Protein AF-A0A2N5H577-F1 (afdb_monomer)

Foldseek 3Di:
DDDDDDDDDDDDPVVVVVLVVVQVVVCVVCCVPVVDNDDDDSVNVVVVVVVVVVVVVVVVVVCVCVVPVDDPLFKAWQLVVLCVVVVHDLVNLCVQLVNDSVVVVCNNVSVDPDDPSSVVSSCVSSVNPDCVNTMDGDDD

Solvent-accessible surface area (backbone atoms only — not comparable to full-atom values): 8488 Å² total; per-residue (Å²): 133,88,87,84,83,92,79,93,81,89,74,57,73,65,59,52,51,52,50,50,52,52,48,52,52,50,50,54,48,35,36,76,76,65,72,43,80,74,87,76,50,73,65,56,50,52,52,48,51,52,54,50,51,52,50,51,51,54,50,49,56,60,49,66,56,56,88,56,80,62,63,101,75,41,73,40,55,33,52,47,63,49,26,64,76,67,74,50,50,67,67,58,49,22,65,70,48,72,44,57,57,81,63,48,52,40,38,45,66,59,74,39,86,65,54,72,67,58,45,50,38,52,38,53,68,63,70,58,62,62,62,79,73,37,38,48,67,69,82,133

Structure (mmCIF, N/CA/C/O backbone):
data_AF-A0A2N5H577-F1
#
_entry.id   AF-A0A2N5H577-F1
#
loop_
_atom_site.group_PDB
_atom_site.id
_atom_site.type_symbol
_atom_site.label_atom_id
_atom_site.label_alt_id
_atom_site.label_comp_id
_atom_site.label_asym_id
_atom_site.label_entity_id
_atom_site.label_seq_id
_atom_site.pdbx_PDB_ins_code
_atom_site.Cartn_x
_atom_site.Cartn_y
_atom_site.Cartn_z
_atom_site.occupancy
_atom_site.B_iso_or_equiv
_atom_site.auth_seq_id
_atom_site.auth_comp_id
_atom_site.auth_asym_id
_atom_site.auth_atom_id
_atom_site.pdbx_PDB_model_num
ATOM 1 N N . MET A 1 1 ? 22.298 21.283 -5.686 1.00 56.03 1 MET A N 1
ATOM 2 C CA . MET A 1 1 ? 22.167 20.722 -7.047 1.00 56.03 1 MET A CA 1
ATOM 3 C C . MET A 1 1 ? 22.358 19.223 -6.907 1.00 56.03 1 MET A C 1
ATOM 5 O O . MET A 1 1 ? 23.271 18.841 -6.190 1.00 56.03 1 MET A O 1
ATOM 9 N N . GLN A 1 2 ? 21.453 18.398 -7.426 1.00 75.38 2 GLN A N 1
ATOM 10 C CA . GLN A 1 2 ? 21.540 16.946 -7.245 1.00 75.38 2 GLN A CA 1
ATOM 11 C C . GLN A 1 2 ? 22.514 16.378 -8.285 1.00 75.38 2 GLN A C 1
ATOM 13 O O . GLN A 1 2 ? 22.407 16.723 -9.460 1.00 75.38 2 GLN A O 1
ATOM 18 N N . GLU A 1 3 ? 23.493 15.588 -7.849 1.00 89.38 3 GLU A N 1
ATOM 19 C CA . GLU A 1 3 ? 24.474 14.954 -8.736 1.00 89.38 3 GLU A CA 1
ATOM 20 C C . GLU A 1 3 ? 23.909 13.639 -9.281 1.00 89.38 3 GLU A C 1
ATOM 22 O O . GLU A 1 3 ? 23.325 12.850 -8.534 1.00 89.38 3 GLU A O 1
ATOM 27 N N . PHE A 1 4 ? 24.071 13.408 -10.584 1.00 87.12 4 PHE A N 1
ATOM 28 C CA . PHE A 1 4 ? 23.600 12.206 -11.271 1.00 87.12 4 PHE A CA 1
ATOM 29 C C . PHE A 1 4 ? 24.780 11.458 -11.895 1.00 87.12 4 PHE A C 1
ATOM 31 O O . PHE A 1 4 ? 25.763 12.068 -12.314 1.00 87.12 4 PHE A O 1
ATOM 38 N N . SER A 1 5 ? 24.677 10.131 -11.965 1.00 89.94 5 SER A N 1
ATOM 39 C CA . SER A 1 5 ? 25.674 9.261 -12.595 1.00 89.94 5 SER A CA 1
ATOM 40 C C . SER A 1 5 ? 25.010 8.387 -13.653 1.00 89.94 5 SER A C 1
ATOM 42 O O . SER A 1 5 ? 23.907 7.885 -13.440 1.00 89.94 5 SER A O 1
ATOM 44 N N . GLU A 1 6 ? 25.683 8.202 -14.787 1.00 90.31 6 GLU A N 1
ATOM 45 C CA . GLU A 1 6 ? 25.195 7.366 -15.883 1.00 90.31 6 GLU A CA 1
ATOM 46 C C . GLU A 1 6 ? 25.537 5.889 -15.641 1.00 90.31 6 GLU A C 1
ATOM 48 O O . GLU A 1 6 ? 26.648 5.549 -15.228 1.00 90.31 6 GLU A O 1
ATOM 53 N N . VAL A 1 7 ? 24.583 5.000 -15.925 1.00 90.00 7 VAL A N 1
ATOM 54 C CA . VAL A 1 7 ? 24.767 3.546 -15.849 1.00 90.00 7 VAL A CA 1
ATOM 55 C C . VAL A 1 7 ? 24.290 2.915 -17.152 1.00 90.00 7 VAL A C 1
ATOM 57 O O . VAL A 1 7 ? 23.125 3.046 -17.523 1.00 90.00 7 VAL A O 1
ATOM 60 N N . LYS A 1 8 ? 25.174 2.177 -17.832 1.00 93.00 8 LYS A N 1
ATOM 61 C CA . LYS A 1 8 ? 24.820 1.438 -19.049 1.00 93.00 8 LYS A CA 1
ATOM 62 C C . LYS A 1 8 ? 24.227 0.075 -18.696 1.00 93.00 8 LYS A C 1
ATOM 64 O O . LYS A 1 8 ? 24.890 -0.751 -18.070 1.00 93.00 8 LYS A O 1
ATOM 69 N N . LEU A 1 9 ? 22.997 -0.170 -19.139 1.00 91.00 9 LEU A N 1
ATOM 70 C CA . LEU A 1 9 ? 22.264 -1.412 -18.895 1.00 91.00 9 LEU A CA 1
ATOM 71 C C . LEU A 1 9 ? 22.116 -2.220 -20.185 1.00 91.00 9 LEU A C 1
ATOM 73 O O . LEU A 1 9 ? 21.883 -1.667 -21.259 1.00 91.00 9 LEU A O 1
ATOM 77 N N . TYR A 1 10 ? 22.209 -3.542 -20.064 1.00 93.00 10 TYR A N 1
ATOM 78 C CA . TYR A 1 10 ? 21.934 -4.474 -21.153 1.00 93.00 10 TYR A CA 1
ATOM 79 C C . TYR A 1 10 ? 20.708 -5.307 -20.783 1.00 93.00 10 TYR A C 1
ATOM 81 O O . TYR A 1 10 ? 20.778 -6.177 -19.918 1.00 93.00 10 TYR A O 1
ATOM 89 N N . LEU A 1 11 ? 19.580 -5.017 -21.429 1.00 92.06 11 LEU A N 1
ATOM 90 C CA . LEU A 1 11 ? 18.330 -5.761 -21.278 1.00 92.06 11 LEU A CA 1
ATOM 91 C C . LEU A 1 11 ? 18.110 -6.644 -22.506 1.00 92.06 11 LEU A C 1
ATOM 93 O O . LEU A 1 11 ? 18.484 -6.273 -23.622 1.00 92.06 11 LEU A O 1
ATOM 97 N N . SER A 1 12 ? 17.491 -7.810 -22.313 1.00 96.62 12 SER A N 1
ATOM 98 C CA . SER A 1 12 ? 17.066 -8.621 -23.452 1.00 96.62 12 SER A CA 1
ATOM 99 C C . SER A 1 12 ? 15.998 -7.870 -24.254 1.00 96.62 12 SER A C 1
ATOM 101 O O . SER A 1 12 ? 15.245 -7.050 -23.721 1.00 96.62 12 SER A O 1
ATOM 103 N N . LYS A 1 13 ? 15.922 -8.154 -25.558 1.00 95.06 13 LYS A N 1
ATOM 104 C CA . LYS A 1 13 ? 14.933 -7.516 -26.439 1.00 95.06 13 LYS A CA 1
ATOM 105 C C . LYS A 1 13 ? 13.499 -7.781 -25.982 1.00 95.06 13 LYS A C 1
ATOM 107 O O . LYS A 1 13 ? 12.656 -6.903 -26.124 1.00 95.06 13 LYS A O 1
ATOM 112 N N . ASP A 1 14 ? 13.239 -8.965 -25.438 1.00 97.00 14 ASP A N 1
ATOM 113 C CA . ASP A 1 14 ? 11.907 -9.352 -24.975 1.00 97.00 14 ASP A CA 1
ATOM 114 C C . ASP A 1 14 ? 11.510 -8.570 -23.721 1.00 97.00 14 ASP A C 1
ATOM 116 O O . ASP A 1 14 ? 10.437 -7.975 -23.691 1.00 97.00 14 ASP A O 1
ATOM 120 N N . VAL A 1 15 ? 12.425 -8.429 -22.756 1.00 94.88 15 VAL A N 1
ATOM 121 C CA . VAL A 1 15 ? 12.198 -7.603 -21.560 1.00 94.88 15 VAL A CA 1
ATOM 122 C C . VAL A 1 15 ? 11.951 -6.144 -21.941 1.00 94.88 15 VAL A C 1
ATOM 124 O O . VAL A 1 15 ? 11.054 -5.506 -21.397 1.00 94.88 15 VAL A O 1
ATOM 127 N N . LEU A 1 16 ? 12.701 -5.603 -22.906 1.00 94.62 16 LEU A N 1
ATOM 128 C CA . LEU A 1 16 ? 12.499 -4.222 -23.344 1.00 94.62 16 LEU A CA 1
ATOM 129 C C . LEU A 1 16 ? 11.114 -4.011 -23.979 1.00 94.62 16 LEU A C 1
ATOM 131 O O . LEU A 1 16 ? 10.481 -2.989 -23.723 1.00 94.62 16 LEU A O 1
ATOM 135 N N . LYS A 1 17 ? 10.621 -4.983 -24.760 1.00 96.00 17 LYS A N 1
ATOM 136 C CA . LYS A 1 17 ? 9.261 -4.948 -25.327 1.00 96.00 17 LYS A CA 1
ATOM 137 C C . LYS A 1 17 ? 8.183 -5.008 -24.249 1.00 96.00 17 LYS A C 1
ATOM 139 O O . LYS A 1 17 ? 7.179 -4.303 -24.351 1.00 96.00 17 LYS A O 1
ATOM 144 N N . GLU A 1 18 ? 8.372 -5.842 -23.232 1.00 95.94 18 GLU A N 1
ATOM 145 C CA . GLU A 1 18 ? 7.441 -5.920 -22.105 1.00 95.94 18 GLU A CA 1
ATOM 146 C C . GLU A 1 18 ? 7.381 -4.594 -21.343 1.00 95.94 18 GLU A C 1
ATOM 148 O O . GLU A 1 18 ? 6.291 -4.085 -21.077 1.00 95.94 18 GLU A O 1
ATOM 153 N N . ILE A 1 19 ? 8.540 -3.992 -21.056 1.00 94.56 19 ILE A N 1
ATOM 154 C CA . ILE A 1 19 ? 8.616 -2.686 -20.392 1.00 94.56 19 ILE A CA 1
ATOM 155 C C . ILE A 1 19 ? 7.898 -1.619 -21.222 1.00 94.56 19 ILE A C 1
ATOM 157 O O . ILE A 1 19 ? 7.060 -0.899 -20.682 1.00 94.56 19 ILE A O 1
ATOM 161 N N . ASP A 1 20 ? 8.177 -1.541 -22.525 1.00 94.44 20 ASP A N 1
ATOM 162 C CA . ASP A 1 20 ? 7.524 -0.586 -23.424 1.00 94.44 20 ASP A CA 1
ATOM 163 C C . ASP A 1 20 ? 5.996 -0.750 -23.416 1.00 94.44 20 ASP A C 1
ATOM 165 O O . ASP A 1 20 ? 5.256 0.219 -23.237 1.00 94.44 20 ASP A O 1
ATOM 169 N N . THR A 1 21 ? 5.516 -1.994 -23.490 1.00 94.94 21 THR A N 1
ATOM 170 C CA . THR A 1 21 ? 4.081 -2.307 -23.434 1.00 94.94 21 THR A CA 1
ATOM 171 C C . THR A 1 21 ? 3.445 -1.799 -22.137 1.00 94.94 21 THR A C 1
ATOM 173 O O . THR A 1 21 ? 2.391 -1.161 -22.167 1.00 94.94 21 THR A O 1
ATOM 176 N N . ILE A 1 22 ? 4.089 -2.040 -20.990 1.00 93.56 22 ILE A N 1
ATOM 177 C CA . ILE A 1 22 ? 3.591 -1.622 -19.672 1.00 93.56 22 ILE A CA 1
ATOM 178 C C . ILE A 1 22 ? 3.585 -0.094 -19.538 1.00 93.56 22 ILE A C 1
ATOM 180 O O . ILE A 1 22 ? 2.604 0.475 -19.049 1.00 93.56 22 ILE A O 1
ATOM 184 N N . VAL A 1 23 ? 4.660 0.576 -19.967 1.00 93.62 23 VAL A N 1
ATOM 185 C CA . VAL A 1 23 ? 4.783 2.041 -19.909 1.00 93.62 23 VAL A CA 1
ATOM 186 C C . VAL A 1 23 ? 3.706 2.697 -20.769 1.00 93.62 23 VAL A C 1
ATOM 188 O O . VAL A 1 23 ? 2.993 3.581 -20.286 1.00 93.62 23 VAL A O 1
ATOM 191 N N . ASN A 1 24 ? 3.517 2.213 -21.998 1.00 91.56 24 ASN A N 1
ATOM 192 C CA . ASN A 1 24 ? 2.504 2.727 -22.915 1.00 91.56 24 ASN A CA 1
ATOM 193 C C . ASN A 1 24 ? 1.083 2.486 -22.400 1.00 91.56 24 ASN A C 1
ATOM 195 O O . ASN A 1 24 ? 0.268 3.410 -22.393 1.00 91.56 24 ASN A O 1
ATOM 199 N N . TYR A 1 25 ? 0.795 1.284 -21.895 1.00 91.75 25 TYR A N 1
ATOM 200 C CA . TYR A 1 25 ? -0.493 0.987 -21.271 1.00 91.75 25 TYR A CA 1
ATOM 201 C C . TYR A 1 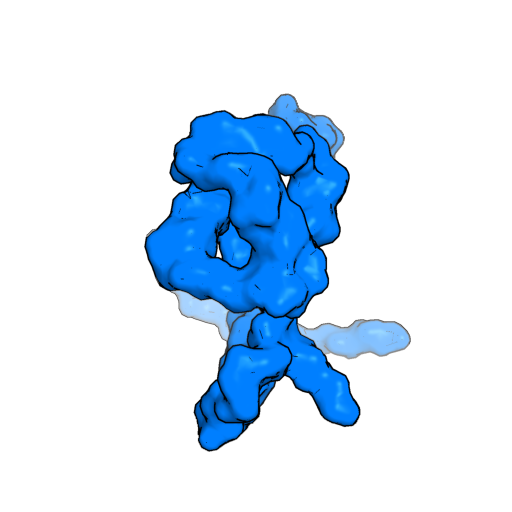25 ? -0.794 1.946 -20.115 1.00 91.75 25 TYR A C 1
ATOM 203 O O . TYR A 1 25 ? -1.890 2.504 -20.035 1.00 91.75 25 TYR A O 1
ATOM 211 N N . LYS A 1 26 ? 0.182 2.176 -19.229 1.00 86.75 26 LYS A N 1
ATOM 212 C CA . LYS A 1 26 ? -0.011 3.057 -18.077 1.00 86.75 26 LYS A CA 1
ATOM 213 C C . LYS A 1 26 ? -0.214 4.510 -18.489 1.00 86.75 26 LYS A C 1
ATOM 215 O O . LYS A 1 26 ? -1.120 5.147 -17.967 1.00 86.75 26 LYS A O 1
ATOM 220 N N . LYS A 1 27 ? 0.558 5.000 -19.462 1.00 88.06 27 LYS A N 1
ATOM 221 C CA . LYS A 1 27 ? 0.384 6.342 -20.028 1.00 88.06 27 LYS A CA 1
ATOM 222 C C . LYS A 1 27 ? -1.027 6.536 -20.587 1.00 88.06 27 LYS A C 1
ATOM 224 O O . LYS A 1 27 ? -1.687 7.507 -20.243 1.00 88.06 27 LYS A O 1
ATOM 229 N N . LEU A 1 28 ? -1.510 5.594 -21.401 1.00 89.06 28 LEU A N 1
ATOM 230 C CA . LEU A 1 28 ? -2.868 5.650 -21.953 1.00 89.06 28 LEU A CA 1
ATOM 231 C C . LEU A 1 28 ? -3.932 5.633 -20.854 1.00 89.06 28 LEU A C 1
ATOM 233 O O . LEU A 1 28 ? -4.887 6.401 -20.911 1.00 89.06 28 LEU A O 1
ATOM 237 N N . LYS A 1 29 ? -3.762 4.779 -19.840 1.00 88.69 29 LYS A N 1
ATOM 238 C CA . LYS A 1 29 ? -4.675 4.717 -18.698 1.00 88.69 29 LYS A CA 1
ATOM 239 C C . LYS A 1 29 ? -4.718 6.049 -17.944 1.00 88.69 29 LYS A C 1
ATOM 241 O O . LYS A 1 29 ? -5.801 6.537 -17.643 1.00 88.69 29 LYS A O 1
ATOM 246 N N . ASP A 1 30 ? -3.568 6.634 -17.643 1.00 88.06 30 ASP A N 1
ATOM 247 C CA . ASP A 1 30 ? -3.505 7.871 -16.865 1.00 88.06 30 ASP A CA 1
ATOM 248 C C . ASP A 1 30 ? -4.100 9.055 -17.653 1.00 88.06 30 ASP A C 1
ATOM 250 O O . ASP A 1 30 ? -4.868 9.829 -17.089 1.00 88.06 30 ASP A O 1
ATOM 254 N N . ILE A 1 31 ? -3.901 9.114 -18.975 1.00 88.38 31 ILE A N 1
ATOM 255 C CA . ILE A 1 31 ? -4.594 10.080 -19.846 1.00 88.38 31 ILE A CA 1
ATOM 256 C C . ILE A 1 31 ? -6.118 9.883 -19.791 1.00 88.38 31 ILE A C 1
ATOM 258 O O . ILE A 1 31 ? -6.861 10.837 -19.585 1.00 88.38 31 ILE A O 1
ATOM 262 N N . LEU A 1 32 ? -6.601 8.648 -19.962 1.00 87.81 32 LEU A N 1
ATOM 263 C CA . LEU A 1 32 ? -8.039 8.365 -20.071 1.00 87.81 32 LEU A CA 1
ATOM 264 C C . LEU A 1 32 ? -8.811 8.567 -18.764 1.00 87.81 32 LEU A C 1
ATOM 266 O O . LEU A 1 32 ? -9.978 8.950 -18.803 1.00 87.81 32 LEU A O 1
ATOM 270 N N . TYR A 1 33 ? -8.195 8.261 -17.621 1.00 87.75 33 TYR A N 1
ATOM 271 C CA . TYR A 1 33 ? -8.883 8.248 -16.327 1.00 87.75 33 TYR A CA 1
ATOM 272 C C . TYR A 1 33 ? -8.490 9.401 -15.401 1.00 87.75 33 TYR A C 1
ATOM 274 O O . TYR A 1 33 ? -9.236 9.680 -14.465 1.00 87.75 33 TYR A O 1
ATOM 282 N N . LEU A 1 34 ? -7.339 10.045 -15.622 1.00 85.38 34 LEU A N 1
ATOM 283 C CA . LEU A 1 34 ? -6.815 11.107 -14.755 1.00 85.38 34 LEU A CA 1
ATOM 284 C C . LEU A 1 34 ? -6.556 12.427 -15.499 1.00 85.38 34 LEU A C 1
ATOM 286 O O . LEU A 1 34 ? -6.182 13.393 -14.841 1.00 85.38 34 LEU A O 1
ATOM 290 N N . ASP A 1 35 ? -6.741 12.473 -16.828 1.00 84.38 35 ASP A N 1
ATOM 291 C CA . ASP A 1 35 ? -6.362 13.606 -17.695 1.00 84.38 35 ASP A CA 1
ATOM 292 C C . ASP A 1 35 ? -4.892 14.041 -17.492 1.00 84.38 35 ASP A C 1
ATOM 294 O O . ASP A 1 35 ? -4.517 15.204 -17.641 1.00 84.38 35 ASP A O 1
ATOM 298 N N . ASP A 1 36 ? -4.041 13.079 -17.112 1.00 82.88 36 ASP A N 1
ATOM 299 C CA . ASP A 1 36 ? -2.621 13.295 -16.850 1.00 82.88 36 ASP A CA 1
ATOM 300 C C . ASP A 1 36 ? -1.810 13.042 -18.125 1.00 82.88 36 ASP A C 1
ATOM 302 O O . ASP A 1 36 ? -1.597 11.903 -18.548 1.00 82.88 36 ASP A O 1
ATOM 306 N N . HIS A 1 37 ? -1.338 14.131 -18.732 1.00 82.19 37 HIS A N 1
ATOM 307 C CA . HIS A 1 37 ? -0.528 14.117 -19.955 1.00 82.19 37 HIS A CA 1
ATOM 308 C C . HIS A 1 37 ? 0.977 14.116 -19.680 1.00 82.19 37 HIS A C 1
ATOM 310 O O . HIS A 1 37 ? 1.774 14.330 -20.598 1.00 82.19 37 HIS A O 1
ATOM 316 N N . THR A 1 38 ? 1.390 13.884 -18.431 1.00 79.06 38 THR A N 1
ATOM 317 C CA . THR A 1 38 ? 2.809 13.845 -18.076 1.00 79.06 38 THR A CA 1
ATOM 318 C C . THR A 1 38 ? 3.507 12.735 -18.874 1.00 79.06 38 THR A C 1
ATOM 320 O O . THR A 1 38 ? 3.061 11.580 -18.860 1.00 79.06 38 THR A O 1
ATOM 323 N N . PRO A 1 39 ? 4.595 13.041 -19.607 1.00 69.25 39 PRO A N 1
ATOM 324 C CA . PRO A 1 39 ? 5.336 12.018 -20.325 1.00 69.25 39 PRO A CA 1
ATOM 325 C C . PRO A 1 39 ? 5.903 11.011 -19.322 1.00 69.25 39 PRO A C 1
ATOM 327 O O . PRO A 1 39 ? 6.478 11.398 -18.314 1.00 69.25 39 PRO A O 1
ATOM 330 N N . ARG A 1 40 ? 5.720 9.718 -19.607 1.00 79.38 40 ARG A N 1
ATOM 331 C CA . ARG A 1 40 ?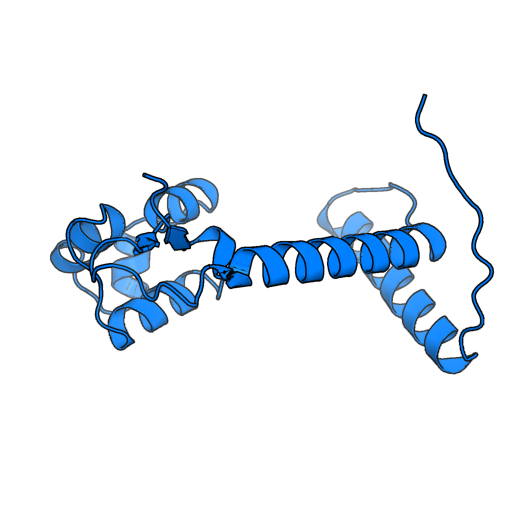 6.421 8.631 -18.920 1.00 79.38 40 ARG A CA 1
ATOM 332 C C . ARG A 1 40 ? 7.319 7.924 -19.908 1.00 79.38 40 ARG A C 1
ATOM 334 O O . ARG A 1 40 ? 6.822 7.380 -20.896 1.00 79.38 40 ARG A O 1
ATOM 341 N N . SER A 1 41 ? 8.617 7.950 -19.653 1.00 89.19 41 SER A N 1
ATOM 342 C CA . SER A 1 41 ? 9.606 7.254 -20.467 1.00 89.19 41 SER A CA 1
ATOM 343 C C . SER A 1 41 ? 9.959 5.884 -19.879 1.00 89.19 41 SER A C 1
ATOM 345 O O . SER A 1 41 ? 9.722 5.589 -18.703 1.00 89.19 41 SER A O 1
ATOM 347 N N . ILE A 1 42 ? 10.564 5.030 -20.710 1.00 91.19 42 ILE A N 1
ATOM 348 C CA . ILE A 1 42 ? 11.165 3.768 -20.257 1.00 91.19 42 ILE A CA 1
ATOM 349 C C . ILE A 1 42 ? 12.262 4.042 -19.213 1.00 91.19 42 ILE A C 1
ATOM 351 O O . ILE A 1 42 ? 12.379 3.303 -18.238 1.00 91.19 42 ILE A O 1
ATOM 355 N N . GLU A 1 43 ? 13.033 5.120 -19.370 1.00 90.19 43 GLU A N 1
ATOM 356 C CA . GLU A 1 43 ? 14.106 5.496 -18.441 1.00 90.19 43 GLU A CA 1
ATOM 357 C C . GLU A 1 43 ? 13.571 5.872 -17.057 1.00 90.19 43 GLU A C 1
ATOM 359 O O . GLU A 1 43 ? 14.106 5.427 -16.040 1.00 90.19 43 GLU A O 1
ATOM 364 N N . GLU A 1 44 ? 12.483 6.640 -17.000 1.00 89.62 44 GLU A N 1
ATOM 365 C CA . GLU A 1 44 ? 11.818 6.996 -15.744 1.00 89.62 44 GLU A CA 1
ATOM 366 C C . GLU A 1 44 ? 11.227 5.766 -15.061 1.00 89.62 44 GLU A C 1
ATOM 368 O O . GLU A 1 44 ? 11.322 5.627 -13.841 1.00 89.62 44 GLU A O 1
ATOM 373 N N . PHE A 1 45 ? 10.661 4.843 -15.842 1.00 91.56 45 PHE A N 1
ATOM 374 C CA . PHE A 1 45 ? 10.181 3.568 -15.325 1.00 91.56 45 PHE A CA 1
ATOM 375 C C . PHE A 1 45 ? 11.320 2.752 -14.702 1.00 91.56 45 PHE A C 1
ATOM 377 O O . PHE A 1 45 ? 11.215 2.349 -13.543 1.00 91.56 45 PHE A O 1
ATOM 384 N N . ILE A 1 46 ? 12.428 2.559 -15.427 1.00 92.56 46 ILE A N 1
ATOM 385 C CA . ILE A 1 46 ? 13.593 1.804 -14.943 1.00 92.56 46 ILE A CA 1
ATOM 386 C C . ILE A 1 46 ? 14.170 2.467 -13.687 1.00 92.56 46 ILE A C 1
ATOM 388 O O . ILE A 1 46 ? 14.376 1.795 -12.675 1.00 92.56 46 ILE A O 1
ATOM 392 N N . THR A 1 47 ? 14.365 3.786 -13.714 1.00 91.88 47 THR A N 1
ATOM 393 C CA . THR A 1 47 ? 14.854 4.560 -12.563 1.00 91.88 47 THR A CA 1
ATOM 394 C C . THR A 1 47 ? 13.914 4.409 -11.367 1.00 91.88 47 THR A C 1
ATOM 396 O O . THR A 1 47 ? 14.359 4.129 -10.253 1.00 91.88 47 THR A O 1
ATOM 399 N N . GLY A 1 48 ? 12.602 4.509 -11.592 1.00 89.88 48 GLY A N 1
ATOM 400 C CA . GLY A 1 48 ? 11.573 4.303 -10.577 1.00 89.88 48 GLY A CA 1
ATOM 401 C C . GLY A 1 48 ? 11.621 2.906 -9.958 1.00 89.88 48 GLY A C 1
ATOM 402 O O . GLY A 1 48 ? 11.562 2.783 -8.734 1.00 89.88 48 GLY A O 1
ATOM 403 N N . CYS A 1 49 ? 11.793 1.860 -10.772 1.00 91.38 49 CYS A N 1
ATOM 404 C CA . CYS A 1 49 ? 11.974 0.485 -10.307 1.00 91.38 49 CYS A CA 1
ATOM 405 C C . CYS A 1 49 ? 13.238 0.335 -9.453 1.00 91.38 49 CYS A C 1
ATOM 407 O O . CYS A 1 49 ? 13.169 -0.222 -8.357 1.00 91.38 49 CYS A O 1
ATOM 409 N N . VAL A 1 50 ? 14.375 0.872 -9.900 1.00 92.19 50 VAL A N 1
ATOM 410 C CA . VAL A 1 50 ? 15.634 0.842 -9.138 1.00 92.19 50 VAL A CA 1
ATOM 411 C C . VAL A 1 50 ? 15.464 1.552 -7.795 1.00 92.19 50 VAL A C 1
ATOM 413 O O . VAL A 1 50 ? 15.767 0.978 -6.749 1.00 92.19 50 VAL A O 1
ATOM 416 N N . CYS A 1 51 ? 14.902 2.764 -7.784 1.00 90.19 51 CYS A N 1
ATOM 417 C CA . CYS A 1 51 ? 14.608 3.487 -6.549 1.00 90.19 51 CYS A CA 1
ATOM 418 C C . CYS A 1 51 ? 13.645 2.718 -5.637 1.00 90.19 51 CYS A C 1
ATOM 420 O O . CYS A 1 51 ? 13.834 2.715 -4.419 1.00 90.19 51 CYS A O 1
ATOM 422 N N . HIS A 1 52 ? 12.622 2.069 -6.200 1.00 87.62 52 HIS A N 1
ATOM 423 C CA . HIS A 1 52 ? 11.679 1.244 -5.452 1.00 87.62 52 HIS A CA 1
ATOM 424 C C . HIS A 1 52 ? 12.391 0.077 -4.759 1.00 87.62 52 HIS A C 1
ATOM 426 O O . HIS A 1 52 ? 12.227 -0.091 -3.553 1.00 87.62 52 HIS A O 1
ATOM 432 N N . TYR A 1 53 ? 13.230 -0.672 -5.479 1.00 87.62 53 TYR A N 1
ATOM 433 C CA . TYR A 1 53 ? 13.977 -1.793 -4.907 1.00 87.62 53 TYR A CA 1
ATOM 434 C C . TYR A 1 53 ? 15.035 -1.351 -3.900 1.00 87.62 53 TYR A C 1
ATOM 436 O O . TYR A 1 53 ? 15.157 -1.973 -2.852 1.00 87.62 53 TYR A O 1
ATOM 444 N N . ILE A 1 54 ? 15.750 -0.250 -4.145 1.00 87.94 54 ILE A N 1
ATOM 445 C CA . ILE A 1 54 ? 16.691 0.303 -3.160 1.00 87.94 54 ILE A CA 1
ATOM 446 C C . ILE A 1 54 ? 15.952 0.677 -1.873 1.00 87.94 54 ILE A C 1
ATOM 448 O O . ILE A 1 54 ? 16.422 0.348 -0.787 1.00 87.94 54 ILE A O 1
ATOM 452 N N . LYS A 1 55 ? 14.791 1.339 -1.973 1.00 83.44 55 LYS A N 1
ATOM 453 C CA . LYS A 1 55 ? 13.954 1.629 -0.802 1.00 83.44 55 LYS A CA 1
ATOM 454 C C . LYS A 1 55 ? 13.510 0.341 -0.123 1.00 83.44 55 LYS A C 1
ATOM 456 O O . LYS A 1 55 ? 13.663 0.235 1.083 1.00 83.44 55 LYS A O 1
ATOM 461 N N . ALA A 1 56 ? 13.020 -0.642 -0.876 1.00 79.31 56 ALA A N 1
ATOM 462 C CA . ALA A 1 56 ? 12.599 -1.925 -0.325 1.00 79.31 56 ALA A CA 1
ATOM 463 C C . ALA A 1 56 ? 13.740 -2.634 0.418 1.00 79.31 56 ALA A C 1
ATOM 465 O O . ALA A 1 56 ? 13.523 -3.097 1.528 1.00 79.31 56 ALA A O 1
ATOM 466 N N . ILE A 1 57 ? 14.956 -2.650 -0.137 1.00 80.38 57 ILE A N 1
ATOM 467 C CA . ILE A 1 57 ? 16.149 -3.232 0.495 1.00 80.38 57 ILE A CA 1
ATOM 468 C C . ILE A 1 57 ? 16.542 -2.445 1.749 1.00 80.38 57 ILE A C 1
ATOM 470 O O . ILE A 1 57 ? 16.790 -3.043 2.788 1.00 80.38 57 ILE A O 1
ATOM 474 N N . LYS A 1 58 ? 16.553 -1.108 1.695 1.00 74.94 58 LYS A N 1
ATOM 475 C CA . LYS A 1 58 ? 16.815 -0.265 2.875 1.00 74.94 58 LYS A CA 1
ATOM 476 C C . LYS A 1 58 ? 15.769 -0.476 3.971 1.00 74.94 58 LYS A C 1
ATOM 478 O O . LYS A 1 58 ? 16.125 -0.540 5.138 1.00 74.94 58 LYS A O 1
ATOM 483 N N . HIS A 1 59 ? 14.504 -0.651 3.600 1.00 66.56 59 HIS A N 1
ATOM 484 C CA . HIS A 1 59 ? 13.438 -1.007 4.532 1.00 66.56 59 HIS A CA 1
ATOM 485 C C . HIS A 1 59 ? 13.510 -2.471 4.990 1.00 66.56 59 HIS A C 1
ATOM 487 O O . HIS A 1 59 ? 13.049 -2.783 6.074 1.00 66.56 59 HIS A O 1
ATOM 493 N N . LEU A 1 60 ? 14.119 -3.373 4.220 1.00 62.09 60 LEU A N 1
ATOM 494 C CA . LEU A 1 60 ? 14.467 -4.730 4.654 1.00 62.09 60 LEU A CA 1
ATOM 495 C C . LEU A 1 60 ? 15.605 -4.715 5.681 1.00 62.09 60 LEU A C 1
ATOM 497 O O . LEU A 1 60 ? 15.581 -5.496 6.623 1.00 62.09 60 LEU A O 1
ATOM 501 N N . TYR A 1 61 ? 16.555 -3.786 5.565 1.00 51.06 61 TYR A N 1
ATOM 502 C CA . TYR A 1 61 ? 17.460 -3.464 6.670 1.00 51.06 61 TYR A CA 1
ATOM 503 C C . TYR A 1 61 ? 16.706 -2.828 7.845 1.00 51.06 61 TYR A C 1
ATOM 505 O O . TYR A 1 61 ? 17.039 -3.094 8.986 1.00 51.06 61 TYR A O 1
ATOM 513 N N . ASP A 1 62 ? 15.633 -2.080 7.622 1.00 51.62 62 ASP A N 1
ATOM 514 C CA . ASP A 1 62 ? 14.753 -1.616 8.709 1.00 51.62 62 ASP A CA 1
ATOM 515 C C . ASP A 1 62 ? 13.953 -2.781 9.353 1.00 51.62 62 ASP A C 1
ATOM 517 O O . ASP A 1 62 ? 13.596 -2.753 10.528 1.00 51.62 62 ASP A O 1
ATOM 521 N N . LEU A 1 63 ? 13.762 -3.890 8.623 1.00 50.78 63 LEU A N 1
ATOM 522 C CA . LEU A 1 63 ? 13.305 -5.166 9.185 1.00 50.78 63 LEU A CA 1
ATOM 523 C C . LEU A 1 63 ? 14.403 -5.903 9.970 1.00 50.78 63 LEU A C 1
ATOM 525 O O . LEU A 1 63 ? 14.069 -6.847 10.675 1.00 50.78 63 LEU A O 1
ATOM 529 N N . SER A 1 64 ? 15.679 -5.497 9.916 1.00 48.72 64 SER A N 1
ATOM 530 C CA . SER A 1 64 ? 16.742 -6.069 10.773 1.00 48.72 64 SER A CA 1
ATOM 531 C C . SER A 1 64 ? 16.600 -5.697 12.259 1.00 48.72 64 SER A C 1
ATOM 533 O O . SER A 1 64 ? 17.375 -6.142 13.090 1.00 48.72 64 SER A O 1
ATOM 535 N N . GLY A 1 65 ? 15.545 -4.957 12.623 1.00 49.62 65 GLY A N 1
ATOM 536 C CA . GLY A 1 65 ? 15.010 -4.893 13.987 1.00 49.62 65 GLY A CA 1
ATOM 537 C C . GLY A 1 65 ? 13.985 -5.994 14.321 1.00 49.62 65 GLY A C 1
ATOM 538 O O . GLY A 1 65 ? 13.244 -5.859 15.296 1.00 49.62 65 GLY A O 1
ATOM 539 N N . LEU A 1 66 ? 13.852 -7.047 13.500 1.00 50.12 66 LEU A N 1
ATOM 540 C CA . LEU A 1 66 ? 13.011 -8.228 13.776 1.00 50.12 66 LEU A CA 1
ATOM 541 C C . LEU A 1 66 ? 13.645 -9.214 14.762 1.00 50.12 66 LEU A C 1
ATOM 543 O O . LEU A 1 66 ? 12.934 -10.079 15.270 1.00 50.12 66 LEU A O 1
ATOM 547 N N . ASP A 1 67 ? 14.929 -9.060 15.071 1.00 51.06 67 ASP A N 1
ATOM 548 C CA . ASP A 1 67 ? 15.613 -9.746 16.173 1.00 51.06 67 ASP A CA 1
ATOM 549 C C . ASP A 1 67 ? 14.899 -9.458 17.506 1.00 51.06 67 ASP A C 1
ATOM 551 O O . ASP A 1 67 ? 14.848 -10.290 18.412 1.00 51.06 67 ASP A O 1
ATOM 555 N N . ASP A 1 68 ? 14.283 -8.277 17.588 1.00 56.28 68 ASP A N 1
ATOM 556 C CA . ASP A 1 68 ? 13.344 -7.887 18.619 1.00 56.28 68 ASP A CA 1
ATOM 557 C C . ASP A 1 68 ? 11.913 -8.083 18.089 1.00 56.28 68 ASP A C 1
ATOM 559 O O . ASP A 1 68 ? 11.295 -7.200 17.479 1.00 56.28 68 ASP A O 1
ATOM 563 N N . LEU A 1 69 ? 11.358 -9.272 18.351 1.00 58.28 69 LEU A N 1
ATOM 564 C CA . LEU A 1 69 ? 9.928 -9.573 18.171 1.00 58.28 69 LEU A CA 1
ATOM 565 C C . LEU A 1 69 ? 9.021 -8.635 18.998 1.00 58.28 69 LEU A C 1
ATOM 567 O O . LEU A 1 69 ? 7.796 -8.675 18.866 1.00 58.28 69 LEU A O 1
ATOM 571 N N . GLY A 1 70 ? 9.616 -7.764 19.817 1.00 56.75 70 GLY A N 1
ATOM 572 C CA . GLY A 1 70 ? 8.958 -6.789 20.651 1.00 56.75 70 GLY A CA 1
ATOM 573 C C . GLY A 1 70 ? 8.309 -7.418 21.874 1.00 56.75 70 GLY A C 1
ATOM 574 O O . GLY A 1 70 ? 8.156 -8.630 22.017 1.00 56.75 70 GLY A O 1
ATOM 575 N N . ARG A 1 71 ? 7.841 -6.545 22.764 1.00 60.22 71 ARG A N 1
ATOM 576 C CA . ARG A 1 71 ? 6.776 -6.890 23.710 1.00 60.22 71 ARG A CA 1
ATOM 577 C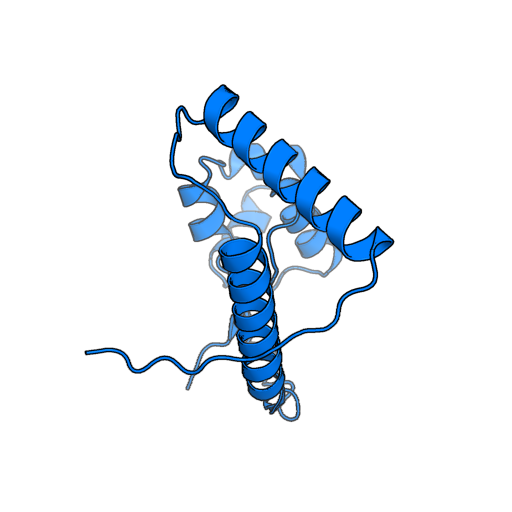 C . ARG A 1 71 ? 5.445 -6.940 22.939 1.00 60.22 71 ARG A C 1
ATOM 579 O O . ARG A 1 71 ? 5.293 -6.162 21.995 1.00 60.22 71 ARG A O 1
ATOM 586 N N . PRO A 1 72 ? 4.454 -7.753 23.357 1.00 60.72 72 PRO A N 1
ATOM 587 C CA . PRO A 1 72 ? 3.184 -7.992 22.642 1.00 60.72 72 PRO A CA 1
ATOM 588 C C . PRO A 1 72 ? 2.330 -6.753 22.285 1.00 60.72 72 PRO A C 1
ATOM 590 O O . PRO A 1 72 ? 1.295 -6.889 21.643 1.00 60.72 72 PRO A O 1
ATOM 593 N N . TYR A 1 73 ? 2.754 -5.543 22.657 1.00 63.62 73 TYR A N 1
ATOM 594 C CA . TYR A 1 73 ? 2.016 -4.290 22.486 1.00 63.62 73 TYR A CA 1
ATOM 595 C C . TYR A 1 73 ? 2.714 -3.248 21.598 1.00 63.62 73 TYR A C 1
ATOM 597 O O . TYR A 1 73 ? 2.230 -2.124 21.496 1.00 63.62 73 TYR A O 1
ATOM 605 N N . ARG A 1 74 ? 3.840 -3.579 20.949 1.00 75.38 74 ARG A N 1
ATOM 606 C CA . ARG A 1 74 ? 4.570 -2.603 20.114 1.00 75.38 74 ARG A CA 1
ATOM 607 C C . ARG A 1 74 ? 3.958 -2.366 18.731 1.00 75.38 74 ARG A C 1
ATOM 609 O O . ARG A 1 74 ? 4.223 -1.331 18.125 1.00 75.38 74 ARG A O 1
ATOM 616 N N . LEU A 1 75 ? 3.156 -3.305 18.226 1.00 83.31 75 LEU A N 1
ATOM 617 C CA . LEU A 1 75 ? 2.527 -3.204 16.909 1.00 83.31 75 LEU A CA 1
ATOM 618 C C . LEU A 1 75 ? 1.172 -2.499 17.011 1.00 83.31 75 LEU A C 1
ATOM 620 O O . LEU A 1 75 ? 0.244 -3.012 17.642 1.00 83.31 75 LEU A O 1
ATOM 624 N N . GLN A 1 76 ? 1.055 -1.358 16.340 1.00 90.00 76 GLN A N 1
ATOM 625 C CA . GLN A 1 76 ? -0.178 -0.593 16.202 1.00 90.00 76 GLN A CA 1
ATOM 626 C C . GLN A 1 76 ? -0.603 -0.504 14.734 1.00 90.00 76 GLN A C 1
ATOM 628 O O . GLN A 1 76 ? 0.143 -0.838 13.812 1.00 90.00 76 GLN A O 1
ATOM 633 N N . ASN A 1 77 ? -1.843 -0.082 14.516 1.00 92.62 77 ASN A N 1
ATOM 634 C CA . ASN A 1 77 ? -2.456 0.052 13.211 1.00 92.62 77 ASN A CA 1
ATOM 635 C C . ASN A 1 77 ? -2.921 1.486 12.929 1.00 92.62 77 ASN A C 1
ATOM 637 O O . ASN A 1 77 ? -3.215 2.261 13.838 1.00 92.62 77 ASN A O 1
ATOM 641 N N . ARG A 1 78 ? -3.020 1.804 11.639 1.00 94.88 78 ARG A N 1
ATOM 642 C CA . ARG A 1 78 ? -3.547 3.049 11.064 1.00 94.88 78 ARG A CA 1
ATOM 643 C C . ARG A 1 78 ? -4.865 2.801 10.333 1.00 94.88 78 ARG A C 1
ATOM 645 O O . ARG A 1 78 ? -5.170 3.498 9.371 1.00 94.88 78 ARG A O 1
ATOM 652 N N . ILE A 1 79 ? -5.647 1.798 10.746 1.00 95.19 79 ILE A N 1
ATOM 653 C CA . ILE A 1 79 ? -6.886 1.411 10.046 1.00 95.19 79 ILE A CA 1
ATOM 654 C C . ILE A 1 79 ? -7.833 2.607 9.951 1.00 95.19 79 ILE A C 1
ATOM 656 O O . ILE A 1 79 ? -8.339 2.895 8.871 1.00 95.19 79 ILE A O 1
ATOM 660 N N . LYS A 1 80 ? -8.008 3.349 11.053 1.00 94.75 80 LYS A N 1
ATOM 661 C CA . LYS A 1 80 ? -8.852 4.547 11.065 1.00 94.75 80 LYS A CA 1
ATOM 662 C C . LYS A 1 80 ? -8.351 5.619 10.093 1.00 94.75 80 LYS A C 1
ATOM 664 O O . LYS A 1 80 ? -9.110 6.086 9.258 1.00 94.75 80 LYS A O 1
ATOM 669 N N . GLU A 1 81 ? -7.067 5.964 10.164 1.00 94.81 81 GLU A N 1
ATOM 670 C CA . GLU A 1 81 ? -6.463 6.969 9.277 1.00 94.81 81 GLU A CA 1
ATOM 671 C C . GLU A 1 81 ? -6.577 6.567 7.800 1.00 94.81 81 GLU A C 1
ATOM 673 O O . GLU A 1 81 ? -6.813 7.409 6.935 1.00 94.81 81 GLU A O 1
ATOM 678 N N . TYR A 1 82 ? -6.397 5.279 7.502 1.00 94.75 82 TYR A N 1
ATOM 679 C CA . TYR A 1 82 ? -6.529 4.745 6.155 1.00 94.75 82 TYR A CA 1
ATOM 680 C C . TYR A 1 82 ? -7.978 4.831 5.666 1.00 94.75 82 TYR A C 1
ATOM 682 O O . TYR A 1 82 ? -8.222 5.267 4.545 1.00 94.75 82 TYR A O 1
ATOM 690 N N . MET A 1 83 ? -8.940 4.464 6.508 1.00 94.56 83 MET A N 1
ATOM 691 C CA . MET A 1 83 ? -10.365 4.569 6.202 1.00 94.56 83 MET A CA 1
ATOM 692 C C . MET A 1 83 ? -10.796 6.008 5.929 1.00 94.56 83 MET A C 1
ATOM 694 O O . MET A 1 83 ? -11.420 6.259 4.900 1.00 94.56 83 MET A O 1
ATOM 698 N N . ASP A 1 84 ? -10.403 6.942 6.798 1.00 93.94 84 ASP A N 1
ATOM 699 C CA . ASP A 1 84 ? -10.738 8.362 6.671 1.00 93.94 84 ASP A CA 1
ATOM 700 C C . ASP A 1 84 ? -10.202 8.930 5.341 1.00 93.94 84 ASP A C 1
ATOM 702 O O . ASP A 1 84 ? -10.913 9.640 4.633 1.00 93.94 84 ASP A O 1
ATOM 706 N N . LYS A 1 85 ? -8.981 8.543 4.938 1.00 93.94 85 LYS A N 1
ATOM 707 C CA . LYS A 1 85 ? -8.377 8.945 3.652 1.00 93.94 85 LYS A CA 1
ATOM 708 C C . LYS A 1 85 ? -9.073 8.363 2.420 1.00 93.94 85 LYS A C 1
ATOM 710 O O . LYS A 1 85 ? -9.000 8.971 1.358 1.00 93.94 85 LYS A O 1
ATOM 715 N N . ASN A 1 86 ? -9.704 7.197 2.544 1.00 91.50 86 ASN A N 1
ATOM 716 C CA . ASN A 1 86 ? -10.355 6.495 1.433 1.00 91.50 86 ASN A CA 1
ATOM 717 C C . ASN A 1 86 ? -11.892 6.589 1.490 1.00 91.50 86 ASN A C 1
ATOM 719 O O . ASN A 1 86 ? -12.576 5.879 0.758 1.00 91.50 86 ASN A O 1
ATOM 723 N N . GLY A 1 87 ? -12.451 7.438 2.362 1.00 93.62 87 GLY A N 1
ATOM 724 C CA . GLY A 1 87 ? -13.899 7.641 2.474 1.00 93.62 87 GLY A CA 1
ATOM 725 C C . GLY A 1 87 ? -14.675 6.414 2.970 1.00 93.62 87 GLY A C 1
ATOM 726 O O . GLY A 1 87 ? -15.863 6.278 2.682 1.00 93.62 87 GLY A O 1
ATOM 727 N N . VAL A 1 88 ? -14.028 5.503 3.704 1.00 93.69 88 VAL A N 1
ATOM 728 C CA . VAL A 1 88 ? -14.661 4.276 4.209 1.00 93.69 88 VAL A CA 1
ATOM 729 C C . VAL A 1 88 ? -15.191 4.511 5.620 1.00 93.69 88 VAL A C 1
ATOM 731 O O . VAL A 1 88 ? -14.433 4.790 6.543 1.00 93.69 88 VAL A O 1
ATOM 734 N N . SER A 1 89 ? -16.501 4.363 5.822 1.00 94.56 89 SER A N 1
ATOM 735 C CA . SER A 1 89 ? -17.102 4.504 7.152 1.00 94.56 89 SER A CA 1
ATOM 736 C C . SER A 1 89 ? -16.963 3.225 7.987 1.00 94.56 89 SER A C 1
ATOM 738 O O . SER A 1 89 ? -16.875 2.112 7.464 1.00 94.56 89 SER A O 1
ATOM 740 N N . GLN A 1 90 ? -16.999 3.361 9.317 1.00 94.12 90 GLN A N 1
ATOM 741 C CA . GLN A 1 90 ? -16.996 2.205 10.222 1.00 94.12 90 GLN A CA 1
ATOM 742 C C . GLN A 1 90 ? -18.226 1.307 10.032 1.00 94.12 90 GLN A C 1
ATOM 744 O O . GLN A 1 90 ? -18.107 0.091 10.158 1.00 94.12 90 GLN A O 1
ATOM 749 N N . ALA A 1 91 ? -19.383 1.888 9.700 1.00 93.62 91 ALA A N 1
ATOM 750 C CA . ALA A 1 91 ? -20.591 1.128 9.391 1.00 93.62 91 ALA A CA 1
ATOM 751 C C . ALA A 1 91 ? -20.396 0.262 8.137 1.00 93.62 91 ALA A C 1
ATOM 753 O O . ALA A 1 91 ? -20.682 -0.932 8.174 1.00 93.62 91 ALA A O 1
ATOM 754 N N . MET A 1 92 ? -19.810 0.832 7.077 1.00 93.81 92 MET A N 1
ATOM 755 C CA . MET A 1 92 ? -19.522 0.092 5.847 1.00 93.81 92 MET A CA 1
ATOM 756 C C . MET A 1 92 ? -18.509 -1.032 6.086 1.00 93.81 92 MET A C 1
ATOM 758 O O . MET A 1 92 ? -18.656 -2.130 5.555 1.00 93.81 92 MET A O 1
ATOM 762 N N . LEU A 1 93 ? -17.489 -0.793 6.916 1.00 95.12 93 LEU A N 1
ATOM 763 C CA . LEU A 1 93 ? -16.533 -1.841 7.263 1.00 95.12 93 LEU A CA 1
ATOM 764 C C . LEU A 1 93 ? -17.185 -2.965 8.083 1.00 95.12 93 LEU A C 1
ATOM 766 O O . LEU A 1 93 ? -16.909 -4.137 7.833 1.00 95.12 93 LEU A O 1
ATOM 770 N N . ALA A 1 94 ? -18.051 -2.629 9.042 1.00 96.31 94 ALA A N 1
ATOM 771 C CA . ALA A 1 94 ? -18.779 -3.614 9.842 1.00 96.31 94 ALA A CA 1
ATOM 772 C C . ALA A 1 94 ? -19.626 -4.539 8.961 1.00 96.31 94 ALA A C 1
ATOM 774 O O . ALA A 1 94 ? -19.562 -5.758 9.103 1.00 96.31 94 ALA A O 1
ATOM 775 N N . GLU A 1 95 ? -20.344 -3.958 8.001 1.00 95.25 95 GLU A N 1
ATOM 776 C CA . GLU A 1 95 ? -21.146 -4.693 7.024 1.00 95.25 95 GLU A CA 1
ATOM 777 C C . GLU A 1 95 ? -20.282 -5.614 6.149 1.00 95.25 95 GLU A C 1
ATOM 779 O O . GLU A 1 95 ? -20.538 -6.813 6.078 1.00 95.25 95 GLU A O 1
ATOM 784 N N . ARG A 1 96 ? -19.197 -5.091 5.557 1.00 95.00 96 ARG A N 1
ATOM 785 C CA . ARG A 1 96 ? -18.293 -5.865 4.682 1.00 95.00 96 ARG A CA 1
ATOM 786 C C . ARG A 1 96 ? -17.588 -7.021 5.393 1.00 95.00 96 ARG A C 1
ATOM 788 O O . ARG A 1 96 ? -17.292 -8.036 4.774 1.00 95.00 96 ARG A O 1
ATOM 795 N N . THR A 1 97 ? -17.264 -6.851 6.673 1.00 95.25 97 THR A N 1
ATOM 796 C CA . THR A 1 97 ? -16.470 -7.827 7.442 1.00 95.25 97 THR A CA 1
ATOM 797 C C . THR A 1 97 ? -17.324 -8.810 8.244 1.00 95.25 97 THR A C 1
ATOM 799 O O . THR A 1 97 ? -16.816 -9.850 8.680 1.00 95.25 97 THR A O 1
ATOM 802 N N . GLY A 1 98 ? -18.602 -8.481 8.467 1.00 94.56 98 GLY A N 1
ATOM 803 C CA . GLY A 1 98 ? -19.470 -9.169 9.422 1.00 94.56 98 GLY A CA 1
ATOM 804 C C . GLY A 1 98 ? -19.060 -8.954 10.885 1.00 94.56 98 GLY A C 1
ATOM 805 O O . GLY A 1 98 ? -19.505 -9.695 11.760 1.00 94.56 98 GLY A O 1
ATOM 806 N N . ILE A 1 99 ? -18.189 -7.978 11.172 1.00 94.88 99 ILE A N 1
ATOM 807 C CA . ILE A 1 99 ? -17.698 -7.690 12.523 1.00 94.88 99 ILE A CA 1
ATOM 808 C C . ILE A 1 99 ? -18.510 -6.538 13.113 1.00 94.88 99 ILE A C 1
ATOM 810 O O . ILE A 1 99 ? -18.615 -5.463 12.527 1.00 94.88 99 ILE A O 1
ATOM 814 N N . LEU A 1 100 ? -1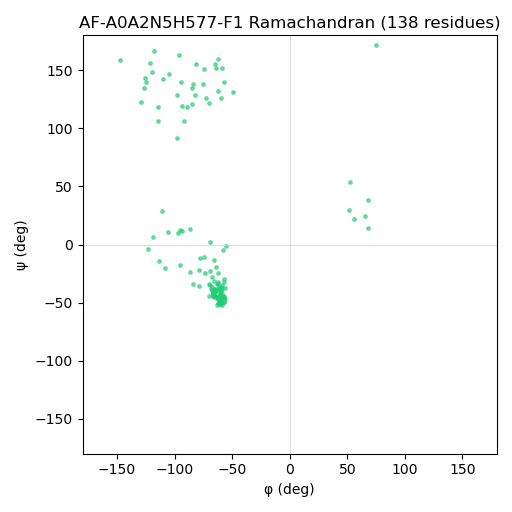9.036 -6.730 14.324 1.00 93.69 100 LEU A N 1
ATOM 815 C CA . LEU A 1 100 ? -19.776 -5.688 15.035 1.00 93.69 100 LEU A CA 1
ATOM 816 C C . LEU A 1 100 ? -18.939 -4.413 15.221 1.00 93.69 100 LEU A C 1
ATOM 818 O O . LEU A 1 100 ? -17.767 -4.462 15.604 1.00 93.69 100 LEU A O 1
ATOM 822 N N . ALA A 1 101 ? -19.573 -3.251 15.050 1.00 91.12 101 ALA A N 1
ATOM 823 C CA . ALA A 1 101 ? -18.921 -1.954 15.226 1.00 91.12 101 ALA A CA 1
ATOM 824 C C . ALA A 1 101 ? -18.301 -1.778 16.630 1.00 91.12 101 ALA A C 1
ATOM 826 O O . ALA A 1 101 ? -17.247 -1.152 16.766 1.00 91.12 101 ALA A O 1
ATOM 827 N N . SER A 1 102 ? -18.905 -2.381 17.661 1.00 91.50 102 SER A N 1
ATOM 828 C CA . SER A 1 102 ? -18.376 -2.412 19.032 1.00 91.50 102 SER A CA 1
ATOM 829 C C . SER A 1 102 ? -17.025 -3.123 19.144 1.00 91.50 102 SER A C 1
ATOM 831 O O . SER A 1 102 ? -16.199 -2.707 19.950 1.00 91.50 102 SER A O 1
ATOM 833 N N . ASN A 1 103 ? -16.771 -4.136 18.311 1.00 93.06 103 ASN A N 1
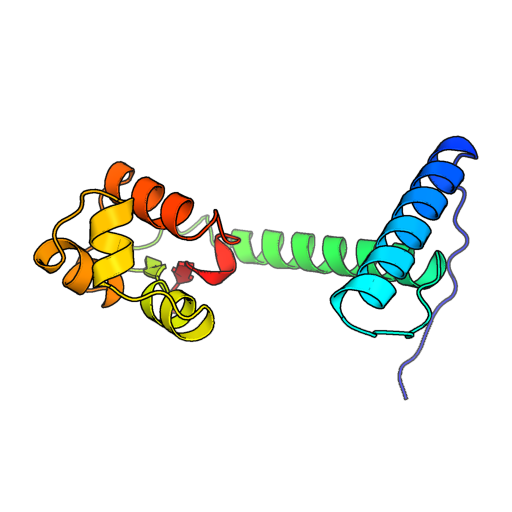ATOM 834 C CA . ASN A 1 103 ? -15.491 -4.845 18.246 1.00 93.06 103 ASN A CA 1
ATOM 835 C C . ASN A 1 103 ? -14.478 -4.112 17.359 1.00 93.06 103 ASN A C 1
ATOM 837 O O . ASN A 1 103 ? -13.288 -4.095 17.663 1.00 93.06 103 ASN A O 1
ATOM 841 N N . LEU A 1 104 ? -14.944 -3.459 16.291 1.00 94.56 104 LEU A N 1
ATOM 842 C CA . LEU A 1 104 ? -14.090 -2.684 15.390 1.00 94.56 104 LEU A CA 1
ATOM 843 C C . LEU A 1 104 ? -13.513 -1.421 16.048 1.00 94.56 104 LEU A C 1
ATOM 845 O O . LEU A 1 104 ? -12.353 -1.090 15.816 1.00 94.56 104 LEU A O 1
ATOM 849 N N . SER A 1 105 ? -14.280 -0.716 16.891 1.00 94.56 105 SER A N 1
ATOM 850 C CA . SER A 1 105 ? -13.823 0.562 17.467 1.00 94.56 105 SER A CA 1
ATOM 851 C C . SER A 1 105 ? -12.565 0.429 18.345 1.00 94.56 105 SER A C 1
ATOM 853 O O . SER A 1 105 ? -11.640 1.226 18.167 1.00 94.56 105 SER A O 1
ATOM 855 N N . PRO A 1 106 ? -12.463 -0.556 19.264 1.00 93.81 106 PRO A N 1
ATOM 856 C CA . PRO A 1 106 ? -11.239 -0.806 20.024 1.00 93.81 106 PRO A CA 1
ATOM 857 C C . PRO A 1 106 ? -10.042 -1.177 19.141 1.00 93.81 106 PRO A C 1
ATOM 859 O O . PRO A 1 106 ? -8.939 -0.711 19.421 1.00 93.81 106 PRO A O 1
ATOM 862 N N . ILE A 1 107 ? -10.258 -1.947 18.067 1.00 93.94 107 ILE A N 1
ATOM 863 C CA . ILE A 1 107 ? -9.211 -2.326 17.102 1.00 93.94 107 ILE A CA 1
ATOM 864 C C . ILE A 1 107 ? -8.662 -1.081 16.400 1.00 93.94 107 ILE A C 1
ATOM 866 O O . ILE A 1 107 ? -7.463 -0.821 16.432 1.00 93.94 107 ILE A O 1
ATOM 870 N N . MET A 1 108 ? -9.545 -0.251 15.841 1.00 93.75 108 MET A N 1
ATOM 871 C CA . MET A 1 108 ? -9.181 0.984 15.131 1.00 93.75 108 MET A CA 1
ATOM 872 C C . MET A 1 108 ? -8.470 2.019 16.008 1.00 93.75 108 MET A C 1
ATOM 874 O O . MET A 1 108 ? -7.766 2.885 15.498 1.00 93.75 108 MET A O 1
ATOM 878 N N . LYS A 1 109 ? -8.693 1.966 17.325 1.00 92.38 109 LYS A N 1
ATOM 879 C CA . LYS A 1 109 ? -8.082 2.863 18.316 1.00 92.38 109 LYS A CA 1
ATOM 880 C C . LYS A 1 109 ? -6.847 2.259 18.985 1.00 92.38 109 LYS A C 1
ATOM 882 O O . LYS A 1 109 ? -6.399 2.807 19.986 1.00 92.38 109 LYS A O 1
ATOM 887 N N . ASN A 1 110 ? -6.339 1.129 18.487 1.00 91.06 110 ASN A N 1
ATOM 888 C CA . ASN A 1 110 ? -5.207 0.405 19.074 1.00 91.06 110 ASN A CA 1
ATOM 889 C C . ASN A 1 110 ? -5.402 0.011 20.551 1.00 91.06 110 ASN A C 1
ATOM 891 O O . ASN A 1 110 ? -4.429 -0.221 21.261 1.00 91.06 110 ASN A O 1
ATOM 895 N N . LYS A 1 111 ? -6.652 -0.074 21.029 1.0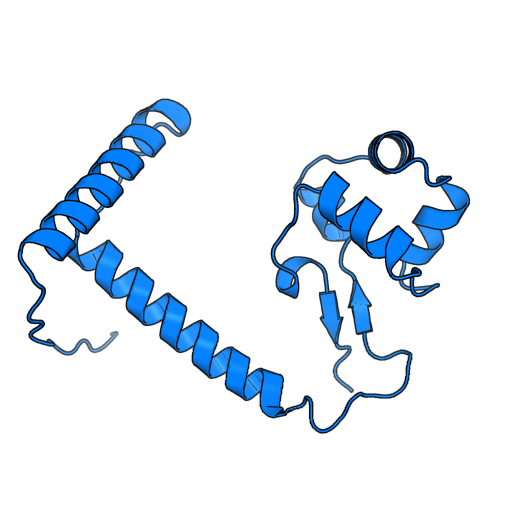0 90.38 111 LYS A N 1
ATOM 896 C CA . LYS A 1 111 ? -6.961 -0.516 22.398 1.00 90.38 111 LYS 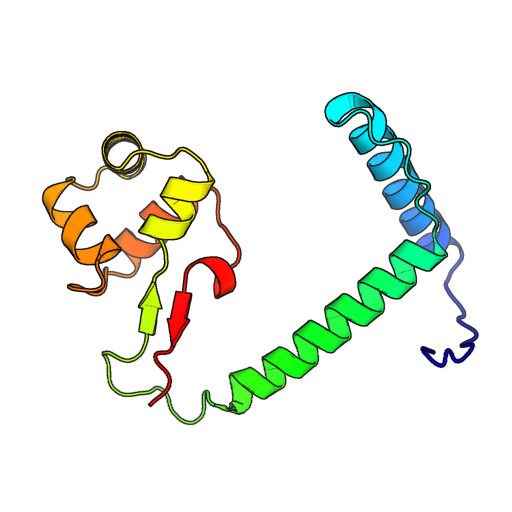A CA 1
ATOM 897 C C . LYS A 1 111 ? -6.888 -2.034 22.526 1.00 90.38 111 LYS A C 1
ATOM 899 O O . LYS A 1 111 ? -6.439 -2.530 23.550 1.00 90.38 111 LYS A O 1
ATOM 904 N N . ASN A 1 112 ? -7.303 -2.742 21.473 1.00 89.50 112 ASN A N 1
ATOM 905 C CA . ASN A 1 112 ? -7.245 -4.197 21.386 1.00 89.50 112 ASN A CA 1
ATOM 906 C C . ASN A 1 112 ? -6.519 -4.600 20.101 1.00 89.50 112 ASN A C 1
ATOM 908 O O . ASN A 1 112 ? -6.835 -4.086 19.027 1.00 89.50 112 ASN A O 1
ATOM 912 N N . GLN A 1 113 ? -5.601 -5.560 20.201 1.00 87.88 113 GLN A N 1
ATOM 913 C CA . GLN A 1 113 ? -5.070 -6.250 19.028 1.00 87.88 113 GLN A CA 1
ATOM 914 C C . GLN A 1 113 ? -6.148 -7.199 18.472 1.00 87.88 113 GLN A C 1
ATOM 916 O O . GLN A 1 113 ? -6.707 -7.986 19.242 1.00 87.88 113 GLN A O 1
ATOM 921 N N . PRO A 1 114 ? -6.501 -7.117 17.177 1.00 91.19 114 PRO A N 1
ATOM 922 C CA . PRO A 1 114 ? -7.424 -8.064 16.568 1.00 91.19 114 PRO A CA 1
ATOM 923 C C . PRO A 1 114 ? -6.841 -9.480 16.549 1.00 91.19 114 PRO A C 1
ATOM 925 O O . PRO A 1 114 ? -5.627 -9.674 16.492 1.00 91.19 114 PRO A O 1
ATOM 928 N N . SER A 1 115 ? -7.718 -10.485 16.513 1.00 92.75 115 SER A N 1
ATOM 929 C CA . SER A 1 115 ? -7.301 -11.813 16.069 1.00 92.75 115 SER A CA 1
ATOM 930 C C . SER A 1 115 ? -6.842 -11.753 14.609 1.00 92.75 115 SER A C 1
ATOM 932 O O . SER A 1 115 ? -7.220 -10.854 13.855 1.00 92.75 115 SER A O 1
ATOM 934 N N . LEU A 1 116 ? -6.065 -12.747 14.188 1.00 93.25 116 LEU A N 1
ATOM 935 C CA . LEU A 1 116 ? -5.596 -12.854 12.808 1.00 93.25 116 LEU A CA 1
ATOM 936 C C . LEU A 1 116 ? -6.763 -12.922 11.800 1.00 93.25 116 LEU A C 1
ATOM 938 O O . LEU A 1 116 ? -6.706 -12.278 10.756 1.00 93.25 116 LEU A O 1
ATOM 942 N N . ASP A 1 117 ? -7.856 -13.613 12.147 1.00 95.94 117 ASP A N 1
ATOM 943 C CA . ASP A 1 117 ? -9.091 -13.637 11.345 1.00 95.94 117 ASP A CA 1
ATOM 944 C C . ASP A 1 117 ? -9.709 -12.235 11.202 1.00 95.94 117 ASP A C 1
ATOM 946 O O . ASP A 1 117 ? -9.965 -11.778 10.088 1.00 95.94 117 ASP A O 1
ATOM 950 N N . TYR A 1 118 ? -9.883 -11.506 12.311 1.00 95.62 118 TYR A N 1
ATOM 951 C CA . TYR A 1 118 ? -10.450 -10.154 12.271 1.00 95.62 118 TYR A CA 1
ATOM 952 C C . TYR A 1 118 ? -9.558 -9.188 11.498 1.00 95.62 118 TYR A C 1
ATOM 954 O O . TYR A 1 118 ? -10.062 -8.371 10.726 1.00 95.62 118 TYR A O 1
ATOM 962 N N . PHE A 1 119 ? -8.241 -9.295 11.676 1.00 95.38 119 PHE A N 1
ATOM 963 C CA . PHE A 1 119 ? -7.282 -8.505 10.921 1.00 95.38 119 PHE A CA 1
ATOM 964 C C . PHE A 1 119 ? -7.434 -8.744 9.417 1.00 95.38 119 PHE A C 1
ATOM 966 O O . PHE A 1 119 ? -7.604 -7.781 8.673 1.00 95.38 119 PHE A O 1
ATOM 973 N N . PHE A 1 120 ? -7.433 -10.002 8.964 1.00 96.69 120 PHE A N 1
ATOM 974 C CA . PHE A 1 120 ? -7.529 -10.303 7.537 1.00 96.69 120 PHE A CA 1
ATOM 975 C C . PHE A 1 120 ? -8.871 -9.906 6.931 1.00 96.69 120 PHE A C 1
ATOM 977 O O . PHE A 1 120 ? -8.886 -9.352 5.835 1.00 96.69 120 PHE A O 1
ATOM 984 N N . ARG A 1 121 ? -9.986 -10.092 7.645 1.00 97.06 121 ARG A N 1
ATOM 985 C CA . ARG A 1 121 ? -11.298 -9.599 7.196 1.00 97.06 121 ARG A CA 1
ATOM 986 C C . ARG A 1 121 ? -11.275 -8.094 6.962 1.00 97.06 121 ARG A C 1
ATOM 988 O O . ARG A 1 121 ? -11.689 -7.635 5.902 1.00 97.06 121 ARG A O 1
ATOM 995 N N . VAL A 1 122 ? -10.765 -7.332 7.931 1.00 96.00 122 VAL A N 1
ATOM 996 C CA . VAL A 1 122 ? -10.644 -5.873 7.815 1.00 96.00 122 VAL A CA 1
ATOM 997 C C . VAL A 1 122 ? -9.697 -5.489 6.682 1.00 96.00 122 VAL A C 1
ATOM 999 O O . VAL A 1 122 ? -10.035 -4.629 5.877 1.00 96.00 122 VAL A O 1
ATOM 1002 N N . TRP A 1 123 ? -8.540 -6.139 6.581 1.00 96.06 123 TRP A N 1
ATOM 1003 C CA . TRP A 1 123 ? -7.544 -5.863 5.549 1.00 96.06 123 TRP A CA 1
ATOM 1004 C C . TRP A 1 123 ? -8.084 -6.095 4.134 1.00 96.06 123 TRP A C 1
ATOM 1006 O O . TRP A 1 123 ? -7.932 -5.232 3.272 1.00 96.06 123 TRP A O 1
ATOM 1016 N N . ILE A 1 124 ? -8.776 -7.214 3.915 1.00 95.06 124 ILE A N 1
ATOM 1017 C CA . ILE A 1 124 ? -9.411 -7.547 2.635 1.00 95.06 124 ILE A CA 1
ATOM 1018 C C . ILE A 1 124 ? -10.557 -6.577 2.330 1.00 95.06 124 ILE A C 1
ATOM 1020 O O . ILE A 1 124 ? -10.663 -6.091 1.207 1.00 95.06 124 ILE A O 1
ATOM 1024 N N . ALA A 1 125 ? -11.383 -6.229 3.323 1.00 95.31 125 ALA A N 1
ATOM 1025 C CA . ALA A 1 125 ? -12.481 -5.273 3.147 1.00 95.31 125 ALA A CA 1
ATOM 1026 C C . ALA A 1 125 ? -12.012 -3.845 2.799 1.00 95.31 125 ALA A C 1
ATOM 1028 O O . ALA A 1 125 ? -12.800 -3.054 2.270 1.00 95.31 125 ALA A O 1
ATOM 1029 N N . LEU A 1 126 ? -10.743 -3.538 3.091 1.00 94.50 126 LEU A N 1
ATOM 1030 C CA . LEU A 1 126 ? -10.038 -2.310 2.720 1.00 94.50 126 LEU A CA 1
ATOM 1031 C C . LEU A 1 126 ? -9.219 -2.446 1.427 1.00 94.50 126 LEU A C 1
ATOM 1033 O O . LEU A 1 126 ? -8.411 -1.567 1.144 1.00 94.50 126 LEU A O 1
ATOM 1037 N N . GLU A 1 127 ? -9.424 -3.515 0.654 1.00 94.19 127 GLU A N 1
ATOM 1038 C CA . GLU A 1 127 ? -8.757 -3.772 -0.631 1.00 94.19 127 GLU A CA 1
ATOM 1039 C C . GLU A 1 127 ? -7.253 -4.052 -0.507 1.00 94.19 127 GLU A C 1
ATOM 1041 O O . GLU A 1 127 ? -6.446 -3.666 -1.352 1.00 94.19 127 GLU A O 1
ATOM 1046 N N . CYS A 1 128 ? -6.872 -4.774 0.549 1.00 93.00 128 CYS A N 1
ATOM 1047 C CA . CYS A 1 128 ? -5.522 -5.297 0.753 1.00 93.00 128 CYS A CA 1
ATOM 1048 C C . CYS A 1 128 ? -4.415 -4.226 0.634 1.00 93.00 128 CYS A C 1
ATOM 1050 O O . CYS A 1 128 ? -3.454 -4.407 -0.125 1.00 93.00 128 CYS A O 1
ATOM 1052 N N . PRO A 1 129 ? -4.494 -3.103 1.376 1.00 90.69 129 PRO A N 1
ATOM 1053 C CA . PRO A 1 129 ? -3.460 -2.082 1.322 1.00 90.69 129 PRO A CA 1
ATOM 1054 C C . PRO A 1 129 ? -2.095 -2.652 1.725 1.00 90.69 129 PRO A C 1
ATOM 1056 O O . PRO A 1 129 ? -2.030 -3.554 2.563 1.00 90.69 129 PRO A O 1
ATOM 1059 N N . PRO A 1 130 ? -0.981 -2.100 1.216 1.00 88.00 130 PRO A N 1
ATOM 1060 C CA . PRO A 1 130 ? 0.349 -2.469 1.688 1.00 88.00 130 PRO A CA 1
ATOM 1061 C C . PRO A 1 130 ? 0.436 -2.424 3.221 1.00 88.00 130 PRO A C 1
ATOM 1063 O O . PRO A 1 130 ? 0.024 -1.435 3.832 1.00 88.00 130 PRO A O 1
ATOM 1066 N N . LEU A 1 131 ? 0.969 -3.480 3.847 1.00 87.75 131 LEU A N 1
ATOM 1067 C CA . LEU A 1 131 ? 0.976 -3.629 5.311 1.00 87.75 131 LEU A CA 1
ATOM 1068 C C . LEU A 1 131 ? 1.645 -2.444 6.020 1.00 87.75 131 LEU A C 1
ATOM 1070 O O . LEU A 1 131 ? 1.143 -1.972 7.032 1.00 87.75 131 LEU A O 1
ATOM 1074 N N . ASN A 1 132 ? 2.712 -1.890 5.448 1.00 83.12 132 ASN A N 1
ATOM 1075 C CA . ASN A 1 132 ? 3.405 -0.713 5.979 1.00 83.12 132 ASN A CA 1
ATOM 1076 C C . ASN A 1 132 ? 2.573 0.586 5.953 1.00 83.12 132 ASN A C 1
ATOM 1078 O O . ASN A 1 132 ? 2.957 1.567 6.582 1.00 83.12 132 ASN A O 1
ATOM 1082 N N . LYS A 1 133 ? 1.445 0.629 5.230 1.00 86.12 133 LYS A N 1
ATOM 1083 C CA . LYS A 1 133 ? 0.502 1.761 5.274 1.00 86.12 133 LYS A CA 1
ATOM 1084 C C . LYS A 1 133 ? -0.519 1.636 6.399 1.00 86.12 133 LYS A C 1
ATOM 1086 O O . LYS A 1 133 ? -1.087 2.647 6.803 1.00 86.12 133 LYS A O 1
ATOM 1091 N N . ILE A 1 134 ? -0.777 0.418 6.868 1.00 91.69 134 ILE A N 1
ATOM 1092 C CA . ILE A 1 134 ? -1.813 0.136 7.867 1.00 91.69 134 ILE A CA 1
ATOM 1093 C C . ILE A 1 134 ? -1.261 -0.339 9.204 1.00 91.69 134 ILE A C 1
ATOM 1095 O O . ILE A 1 134 ? -2.004 -0.321 10.176 1.00 91.69 134 ILE A O 1
ATOM 1099 N N . LEU A 1 135 ? 0.006 -0.735 9.278 1.00 90.81 135 LEU A N 1
ATOM 1100 C CA . LEU A 1 135 ? 0.685 -1.179 10.487 1.00 90.81 135 LEU A CA 1
ATOM 1101 C C . LEU A 1 135 ? 1.956 -0.357 10.698 1.00 90.81 135 LEU A C 1
ATOM 1103 O O . LEU A 1 135 ? 2.650 -0.017 9.741 1.00 90.81 135 LEU A O 1
ATOM 1107 N N . TYR A 1 136 ? 2.262 -0.055 11.955 1.00 87.06 136 TYR A N 1
ATOM 1108 C CA . TYR A 1 136 ? 3.503 0.596 12.365 1.00 87.06 136 TYR A CA 1
ATOM 1109 C C . TYR A 1 136 ? 3.922 0.111 13.752 1.00 87.06 136 TYR A C 1
ATOM 1111 O O . TYR A 1 136 ? 3.107 -0.393 14.530 1.00 87.06 136 TYR A O 1
ATOM 1119 N N . ARG A 1 137 ? 5.208 0.269 14.058 1.00 81.81 137 ARG A N 1
ATOM 1120 C CA . ARG A 1 137 ? 5.746 0.049 15.400 1.00 81.81 137 ARG A CA 1
ATOM 1121 C C . ARG A 1 137 ? 5.789 1.383 16.138 1.00 81.81 137 ARG A C 1
ATOM 1123 O O . ARG A 1 137 ? 6.109 2.399 15.530 1.00 81.81 137 ARG A O 1
ATOM 1130 N N . LEU A 1 138 ? 5.444 1.382 17.422 1.00 79.00 138 LEU A N 1
ATOM 1131 C CA . LEU A 1 138 ? 5.776 2.509 18.292 1.00 79.00 138 LEU A CA 1
ATOM 1132 C C . LEU A 1 138 ? 7.294 2.516 18.508 1.00 79.00 138 LEU A C 1
ATOM 1134 O O . LEU A 1 138 ? 7.843 1.512 18.966 1.00 79.00 138 LEU A O 1
ATOM 1138 N N . GLU A 1 139 ? 7.945 3.616 18.141 1.00 68.12 139 GLU A N 1
ATOM 1139 C CA . GLU A 1 139 ? 9.329 3.905 18.529 1.00 68.12 139 GLU A CA 1
ATOM 1140 C C . GLU A 1 139 ? 9.333 4.336 20.009 1.00 68.12 139 GLU A C 1
ATOM 1142 O O . GLU A 1 139 ? 8.405 5.023 20.446 1.00 68.12 139 GLU A O 1
ATOM 1147 N N . GLU A 1 140 ? 10.311 3.856 20.786 1.00 59.91 140 GLU A N 1
ATOM 1148 C CA . GLU A 1 140 ? 10.530 4.266 22.187 1.00 59.91 140 GLU A CA 1
ATOM 1149 C C . GLU A 1 140 ? 11.238 5.621 22.272 1.00 59.91 140 GLU A C 1
ATOM 1151 O O . GLU A 1 140 ? 12.175 5.849 21.473 1.00 59.91 140 GLU A O 1
#

Nearest PDB structures (foldseek):
  1utx-assembly1_B  TM=8.606E-01  e=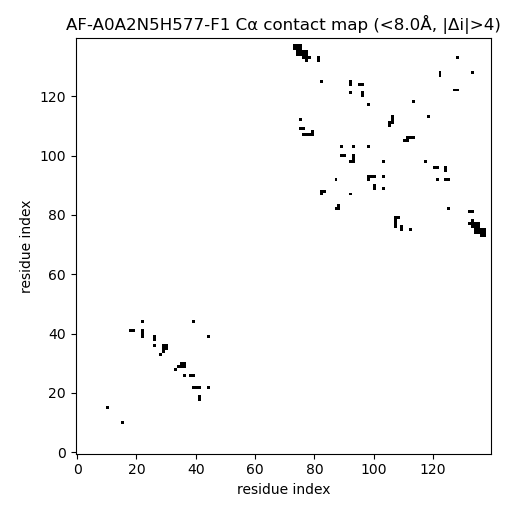2.190E-03  Enterococcus faecalis
  2b5a-assembly1_A  TM=9.109E-01  e=9.975E-03  [Bacillus] caldolyticus
  3fya-assembly1_A  TM=8.721E-01  e=3.202E-02  Enterobacter sp. RFL1396
  4i6u-assembly1_A  TM=8.252E-01  e=3.202E-02  Enterobacter sp. RFL1396
  5woq-assembly2_C  TM=9.277E-01  e=8.142E-02  Mycolicibacterium smegmatis MC2 155

Secondary structure (DSSP, 8-state):
------------HHHHHHHHHHHHHHHHHHHHHH-------HHHHHHHHHHHHHHHHHHHHHGGGTT----TT-EEE-HHHH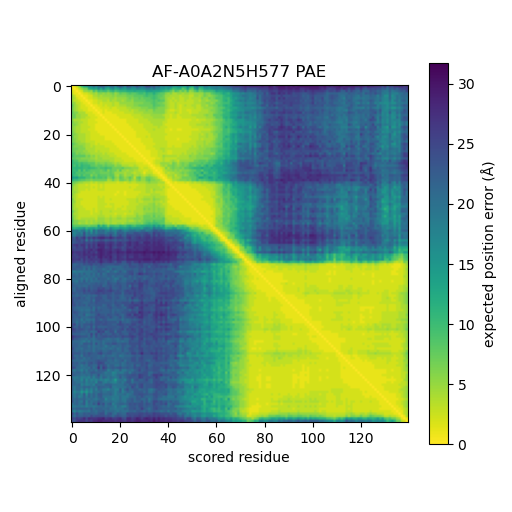HHHTT--HHHHHHHHT--HHHHHHHHTTSSPPPHHHHHHHHHHTT---HHHHEEEPP-

pLDDT: mean 86.32, std 12.56, range [48.72, 97.06]

Mean predicted aligned error: 13.09 Å

Radius of gyration: 20.57 Å; Cα contacts (8 Å, |Δi|>4): 76; chains: 1; bounding box: 47×34×50 Å

Sequence (140 aa):
MQEFSEVKLYLSKDVLKEIDTIVNYKKLKDILYLDDHTPRSIEEFITGCVCHYIKAIKHLYDLSGLDDLGRPYRLQNRIKEYMDKNGVSQAMLAERTGILASNLSPIMKNKNQPSLDYFFRVWIALECPPLNKILYRLEE